Protein AF-A0A6I1NRA0-F1 (afdb_monomer_lite)

Structure (mmCIF, N/CA/C/O backbone):
data_AF-A0A6I1NRA0-F1
#
_entry.id   AF-A0A6I1NRA0-F1
#
loop_
_atom_site.group_PDB
_atom_site.id
_atom_site.type_symbol
_atom_site.label_atom_id
_atom_site.label_alt_id
_atom_site.label_comp_id
_atom_site.label_asym_id
_atom_site.label_entity_id
_atom_site.label_seq_id
_atom_site.pdbx_PDB_ins_code
_atom_site.Cartn_x
_atom_site.Cartn_y
_atom_site.Cartn_z
_atom_site.occupancy
_atom_site.B_iso_or_equiv
_atom_site.auth_seq_id
_atom_site.auth_comp_id
_atom_site.auth_asym_id
_atom_site.auth_atom_id
_atom_site.pdbx_PDB_model_num
ATOM 1 N N . VAL A 1 1 ? 4.570 -6.024 -22.013 1.00 88.12 1 VAL A N 1
ATOM 2 C CA . VAL A 1 1 ? 5.576 -4.992 -22.364 1.00 88.12 1 VAL A CA 1
ATOM 3 C C . VAL A 1 1 ? 6.386 -5.416 -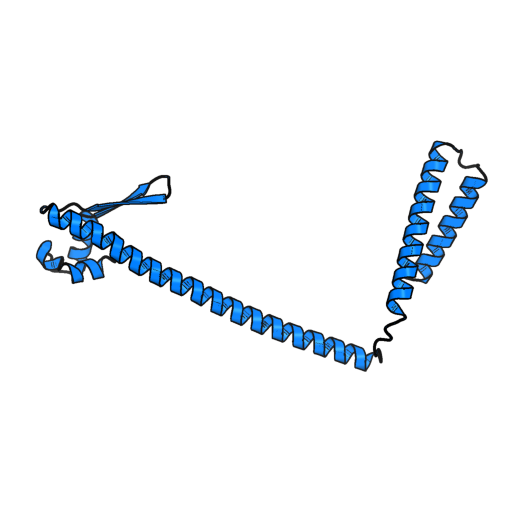23.581 1.00 88.12 1 VAL A C 1
ATOM 5 O O . VAL A 1 1 ? 6.195 -4.797 -24.616 1.00 88.12 1 VAL A O 1
ATOM 8 N N . ALA A 1 2 ? 7.175 -6.500 -23.515 1.00 89.19 2 ALA A N 1
ATOM 9 C CA . ALA A 1 2 ? 7.997 -6.987 -24.637 1.00 89.19 2 ALA A CA 1
ATOM 10 C C . ALA A 1 2 ? 7.239 -7.067 -25.977 1.00 89.19 2 ALA A C 1
ATOM 12 O O . ALA A 1 2 ? 7.645 -6.437 -26.941 1.00 89.19 2 ALA A O 1
ATOM 13 N N . ASP A 1 3 ? 6.080 -7.726 -26.021 1.00 91.62 3 ASP A N 1
ATOM 14 C CA . ASP A 1 3 ? 5.298 -7.871 -27.262 1.00 91.62 3 ASP A CA 1
ATOM 15 C C . ASP A 1 3 ? 4.824 -6.543 -27.857 1.00 91.62 3 ASP A C 1
ATOM 17 O O . ASP A 1 3 ? 4.781 -6.380 -29.074 1.00 91.62 3 ASP A O 1
ATOM 21 N N . ARG A 1 4 ? 4.490 -5.575 -26.996 1.00 92.50 4 ARG A N 1
ATOM 22 C CA . ARG A 1 4 ? 4.079 -4.237 -27.435 1.00 92.50 4 ARG A CA 1
ATOM 23 C C . ARG A 1 4 ? 5.255 -3.480 -28.034 1.00 92.50 4 ARG A C 1
ATOM 25 O O . ARG A 1 4 ? 5.091 -2.857 -29.075 1.00 92.50 4 ARG A O 1
ATOM 32 N N . LEU A 1 5 ? 6.439 -3.592 -27.431 1.00 93.38 5 LEU A N 1
ATOM 33 C CA . LEU A 1 5 ? 7.672 -3.018 -27.976 1.00 93.38 5 LEU A CA 1
ATOM 34 C C . LEU A 1 5 ? 8.067 -3.690 -29.296 1.00 93.38 5 LEU A C 1
ATOM 36 O O . LEU A 1 5 ? 8.384 -2.992 -30.258 1.00 93.38 5 LEU A O 1
ATOM 40 N N . ILE A 1 6 ? 7.962 -5.021 -29.377 1.00 93.62 6 ILE A N 1
ATOM 41 C CA . ILE A 1 6 ? 8.209 -5.793 -30.604 1.00 93.62 6 ILE A CA 1
ATOM 42 C C . ILE A 1 6 ? 7.312 -5.306 -31.738 1.00 93.62 6 ILE A C 1
ATOM 44 O O . ILE A 1 6 ? 7.811 -5.030 -32.829 1.00 93.62 6 ILE A O 1
ATOM 48 N N . ALA A 1 7 ? 6.015 -5.140 -31.475 1.00 93.06 7 ALA A N 1
ATOM 49 C CA . ALA A 1 7 ? 5.072 -4.634 -32.462 1.00 93.06 7 ALA A CA 1
ATOM 50 C C . ALA A 1 7 ? 5.337 -3.159 -32.825 1.00 93.06 7 ALA A C 1
ATOM 52 O O . ALA A 1 7 ? 5.380 -2.818 -34.007 1.00 93.06 7 ALA A O 1
ATOM 53 N N . ARG A 1 8 ? 5.552 -2.289 -31.826 1.00 93.44 8 ARG A N 1
ATOM 54 C CA . ARG A 1 8 ? 5.738 -0.835 -31.996 1.00 93.44 8 ARG A CA 1
ATOM 55 C C . ARG A 1 8 ? 6.976 -0.497 -32.823 1.00 93.44 8 ARG A C 1
ATOM 57 O O . ARG A 1 8 ? 6.901 0.366 -33.693 1.00 93.44 8 ARG A O 1
ATOM 64 N N . PHE A 1 9 ? 8.088 -1.184 -32.574 1.00 93.50 9 PHE A N 1
ATOM 65 C CA . PHE A 1 9 ? 9.368 -0.924 -33.240 1.00 93.50 9 PHE A CA 1
ATOM 66 C C . PHE A 1 9 ? 9.708 -1.932 -34.337 1.00 93.50 9 PHE A C 1
ATOM 68 O O . PHE A 1 9 ? 10.785 -1.852 -34.918 1.00 93.50 9 PHE A O 1
ATOM 75 N N . LYS A 1 10 ? 8.799 -2.868 -34.645 1.00 93.88 10 LYS A N 1
ATOM 76 C CA . LYS A 1 10 ? 9.011 -3.928 -35.645 1.00 93.88 10 LYS A CA 1
ATOM 77 C C . LYS A 1 10 ? 10.324 -4.686 -35.403 1.00 93.88 10 LYS A C 1
ATOM 79 O O . LYS A 1 10 ? 11.107 -4.919 -36.323 1.00 93.88 10 LYS A O 1
ATOM 84 N N . LEU A 1 11 ? 10.551 -5.084 -34.149 1.00 93.06 11 LEU A N 1
ATOM 85 C CA . LEU A 1 11 ? 11.833 -5.634 -33.690 1.00 93.06 11 LEU A CA 1
ATOM 86 C C . LEU A 1 11 ? 12.229 -6.945 -34.378 1.00 93.06 11 LEU A C 1
ATOM 88 O O . LEU A 1 11 ? 13.412 -7.249 -34.458 1.00 93.06 11 LEU A O 1
ATOM 92 N N . GLN A 1 12 ? 11.263 -7.686 -34.926 1.00 92.94 12 GLN A N 1
ATOM 93 C CA . GLN A 1 12 ? 11.530 -8.856 -35.770 1.00 92.94 12 GLN A CA 1
ATOM 94 C C . GLN A 1 12 ? 12.429 -8.514 -36.961 1.00 92.94 12 GLN A C 1
ATOM 96 O O . GLN A 1 12 ? 13.417 -9.199 -37.207 1.00 92.94 12 GLN A O 1
ATOM 101 N N . ALA A 1 13 ? 12.116 -7.426 -37.670 1.00 92.44 13 ALA A N 1
ATOM 102 C CA . ALA A 1 13 ? 12.910 -6.978 -38.808 1.00 92.44 13 ALA A CA 1
ATOM 103 C C . ALA A 1 13 ? 14.246 -6.379 -38.352 1.00 92.44 13 ALA A C 1
ATOM 105 O O . ALA A 1 13 ? 15.274 -6.635 -38.966 1.00 92.44 13 ALA A O 1
ATOM 106 N N . HIS A 1 14 ? 14.235 -5.619 -37.253 1.00 91.50 14 HIS A N 1
ATOM 107 C CA . HIS A 1 14 ? 15.435 -4.979 -36.708 1.00 91.50 14 HIS A CA 1
ATOM 108 C C . HIS A 1 14 ? 16.487 -6.002 -36.244 1.00 91.50 14 HIS A C 1
ATOM 110 O O . HIS A 1 14 ? 17.663 -5.886 -36.583 1.00 91.50 14 HIS A O 1
ATOM 116 N N . TYR A 1 15 ? 16.063 -7.058 -35.545 1.00 91.38 15 TYR A N 1
ATOM 117 C CA . TYR A 1 15 ? 16.944 -8.127 -35.058 1.00 91.38 15 TYR A CA 1
ATOM 118 C C . TYR A 1 15 ? 17.081 -9.319 -36.014 1.00 91.38 15 TYR A C 1
ATOM 120 O O . TYR A 1 15 ? 17.747 -10.291 -35.660 1.00 91.38 15 TYR A O 1
ATOM 128 N N . HIS A 1 16 ? 16.481 -9.249 -37.207 1.00 92.94 16 HIS A N 1
ATOM 129 C CA . HIS A 1 16 ? 16.513 -10.312 -38.218 1.00 92.94 16 HIS A CA 1
ATOM 130 C C . HIS A 1 16 ? 16.071 -11.674 -37.655 1.00 92.94 16 HIS A C 1
ATOM 132 O O . HIS A 1 16 ? 16.751 -12.686 -37.810 1.00 92.94 16 HIS A O 1
ATOM 138 N N . GLN A 1 17 ? 14.943 -11.678 -36.944 1.00 94.81 17 GLN A N 1
ATOM 139 C CA . GLN A 1 17 ? 14.392 -12.862 -36.291 1.00 94.81 17 GLN A CA 1
ATOM 140 C C . GLN A 1 17 ? 13.168 -13.377 -37.048 1.00 94.81 17 GLN A C 1
ATOM 142 O O . GLN A 1 17 ? 12.211 -12.639 -37.279 1.00 94.81 17 GLN A O 1
ATOM 147 N N . ASP A 1 18 ? 13.164 -14.675 -37.347 1.00 90.25 18 ASP A N 1
ATOM 148 C CA . ASP A 1 18 ? 12.077 -15.334 -38.086 1.00 90.25 18 ASP A CA 1
ATOM 149 C C . ASP A 1 18 ? 10.867 -15.678 -37.202 1.00 90.25 18 ASP A C 1
ATOM 151 O O . ASP A 1 18 ? 9.788 -16.008 -37.694 1.00 90.25 18 ASP A O 1
ATOM 155 N N . SER A 1 19 ? 11.029 -15.615 -35.876 1.00 93.75 19 SER A N 1
ATOM 156 C CA . SER A 1 19 ? 9.989 -15.972 -34.910 1.00 93.75 19 SER A CA 1
ATOM 157 C C . SER A 1 19 ? 9.822 -14.921 -33.816 1.00 93.75 19 SER A C 1
ATOM 159 O O . SER A 1 19 ? 10.750 -14.193 -33.452 1.00 93.75 19 SER A O 1
ATOM 161 N N . MET A 1 20 ? 8.608 -14.843 -33.264 1.00 92.25 20 MET A N 1
ATOM 162 C CA . MET A 1 20 ? 8.313 -13.982 -32.113 1.00 92.25 20 MET A CA 1
ATOM 163 C C . MET A 1 20 ? 9.150 -14.363 -30.889 1.00 92.25 20 MET A C 1
ATOM 165 O O . MET A 1 20 ? 9.631 -13.480 -30.184 1.00 92.25 20 MET A O 1
ATOM 169 N N . ASP A 1 21 ? 9.364 -15.658 -30.657 1.00 94.31 21 ASP A N 1
ATOM 170 C CA . ASP A 1 21 ? 10.135 -16.128 -29.505 1.00 94.31 21 ASP A CA 1
ATOM 171 C C . ASP A 1 21 ? 11.623 -15.796 -29.637 1.00 94.31 21 ASP A C 1
ATOM 173 O O . ASP A 1 21 ? 12.211 -15.289 -28.682 1.00 94.31 21 ASP A O 1
ATOM 177 N N . GLY A 1 22 ? 12.205 -15.955 -30.833 1.00 93.69 22 GLY A N 1
ATOM 178 C CA . GLY A 1 22 ? 13.567 -15.490 -31.114 1.00 93.69 22 GLY A CA 1
ATOM 179 C C . GLY A 1 22 ? 13.708 -13.981 -30.903 1.00 93.69 22 GLY A C 1
ATOM 180 O O . GLY A 1 22 ? 14.639 -13.521 -30.251 1.00 93.69 22 GLY A O 1
ATOM 181 N N . THR A 1 23 ? 12.707 -13.205 -31.327 1.00 93.75 23 THR A N 1
ATOM 182 C CA . THR A 1 23 ? 12.687 -11.747 -31.114 1.00 93.75 23 THR A CA 1
ATOM 183 C C . THR A 1 23 ? 12.621 -11.368 -29.641 1.00 93.75 23 THR A C 1
ATOM 185 O O . THR A 1 23 ? 13.311 -10.442 -29.217 1.00 93.75 23 THR A O 1
ATOM 188 N N . ARG A 1 24 ? 11.819 -12.079 -28.838 1.00 94.12 24 ARG A N 1
ATOM 189 C CA . ARG A 1 24 ? 11.774 -11.870 -27.384 1.00 94.12 24 ARG A CA 1
ATOM 190 C C . ARG A 1 24 ? 13.113 -12.187 -26.735 1.00 94.12 24 ARG A C 1
ATOM 192 O O . ARG A 1 24 ? 13.545 -11.420 -25.883 1.00 94.12 24 ARG A O 1
ATOM 199 N N . GLN A 1 25 ? 13.765 -13.274 -27.144 1.00 94.44 25 GLN A N 1
ATOM 200 C CA . GLN A 1 25 ? 15.084 -13.641 -26.631 1.00 94.44 25 GLN A CA 1
ATOM 201 C C . GLN A 1 25 ? 16.141 -12.598 -26.991 1.00 94.44 25 GLN A C 1
ATOM 203 O O . GLN A 1 25 ? 16.889 -12.189 -26.110 1.00 94.44 25 GLN A O 1
ATOM 208 N N . SER A 1 26 ? 16.174 -12.118 -28.239 1.00 93.25 26 SER A N 1
ATOM 209 C CA . SER A 1 26 ? 17.083 -11.040 -28.647 1.00 93.25 26 SER A CA 1
ATOM 210 C C . SER A 1 26 ? 16.833 -9.774 -27.839 1.00 93.25 26 SER A C 1
ATOM 212 O O . SER A 1 26 ? 17.764 -9.247 -27.244 1.00 93.25 26 SER A O 1
ATOM 214 N N . LEU A 1 27 ? 15.572 -9.346 -27.736 1.00 93.75 27 LEU A N 1
ATOM 215 C CA . LEU A 1 27 ? 15.184 -8.171 -26.962 1.00 93.75 27 LEU A CA 1
ATOM 216 C C . LEU A 1 27 ? 15.584 -8.296 -25.482 1.00 93.75 27 LEU A C 1
ATOM 218 O O . LEU A 1 27 ? 16.069 -7.337 -24.883 1.00 93.75 27 LEU A O 1
ATOM 222 N N . GLN A 1 28 ? 15.392 -9.475 -24.889 1.00 93.38 28 GLN A N 1
ATOM 223 C CA . GLN A 1 28 ? 15.799 -9.765 -23.516 1.00 93.38 28 GLN A CA 1
ATOM 224 C C . GLN A 1 28 ? 17.324 -9.778 -23.364 1.00 93.38 28 GLN A C 1
ATOM 226 O O . GLN A 1 28 ? 17.827 -9.298 -22.360 1.00 93.38 28 GLN A O 1
ATOM 231 N N . ALA A 1 29 ? 18.066 -10.302 -24.338 1.00 93.38 29 ALA A N 1
ATOM 232 C CA . ALA A 1 29 ? 19.526 -10.312 -24.302 1.00 93.38 29 ALA A CA 1
ATOM 233 C C . ALA A 1 29 ? 20.121 -8.902 -24.434 1.00 93.38 29 ALA A C 1
ATOM 235 O O . ALA A 1 29 ? 21.169 -8.626 -23.860 1.00 93.38 29 ALA A O 1
ATOM 236 N N . THR A 1 30 ? 19.446 -8.011 -25.162 1.00 93.25 30 THR A N 1
ATOM 237 C CA . THR A 1 30 ? 19.858 -6.613 -25.356 1.00 93.25 30 THR A CA 1
ATOM 238 C C . THR A 1 30 ? 19.341 -5.663 -24.280 1.00 93.25 30 THR A C 1
ATOM 240 O O . THR A 1 30 ? 19.656 -4.480 -24.332 1.00 93.25 30 THR A O 1
ATOM 243 N N . SER A 1 31 ? 18.514 -6.121 -23.334 1.00 94.12 31 SER A N 1
ATOM 244 C CA . SER A 1 31 ? 17.965 -5.272 -22.272 1.00 94.12 31 SER A CA 1
ATOM 245 C C . SER A 1 31 ? 18.282 -5.825 -20.888 1.00 94.12 31 SER A C 1
ATOM 247 O O . SER A 1 31 ? 18.125 -7.011 -20.616 1.00 94.12 31 SER A O 1
ATOM 249 N N . SER A 1 32 ? 18.710 -4.955 -19.976 1.00 93.94 32 SER A N 1
ATOM 250 C CA . SER A 1 32 ? 18.952 -5.313 -18.581 1.00 93.94 32 SER A CA 1
ATOM 251 C C . SER A 1 32 ? 18.182 -4.403 -17.634 1.00 93.94 32 SER A C 1
ATOM 253 O O . SER A 1 32 ? 17.969 -3.217 -17.893 1.00 93.94 32 SER A O 1
ATOM 255 N N . PHE A 1 33 ? 17.734 -4.999 -16.530 1.00 92.19 33 PHE A N 1
ATOM 256 C CA . PHE A 1 33 ? 16.942 -4.348 -15.497 1.00 92.19 33 PHE A CA 1
ATOM 257 C C . PHE A 1 33 ? 17.629 -4.593 -14.161 1.00 92.19 33 PHE A C 1
ATOM 259 O O . PHE A 1 33 ? 17.724 -5.735 -13.710 1.00 92.19 33 PHE A O 1
ATOM 266 N N . VAL A 1 34 ? 18.114 -3.527 -13.533 1.00 91.19 34 VAL A N 1
ATOM 267 C CA . VAL A 1 34 ? 18.797 -3.599 -12.240 1.00 91.19 34 VAL A CA 1
ATOM 268 C C . VAL A 1 34 ? 18.002 -2.796 -11.223 1.00 91.19 34 VAL A C 1
ATOM 270 O O . VAL A 1 34 ? 17.756 -1.609 -11.417 1.00 91.19 34 VAL A O 1
ATOM 273 N N . SER A 1 35 ? 17.609 -3.444 -10.128 1.00 89.19 35 SER A N 1
ATOM 274 C CA . SER A 1 35 ? 17.001 -2.767 -8.983 1.00 89.19 35 SER A CA 1
ATOM 275 C C . SER A 1 35 ? 18.102 -2.315 -8.027 1.00 89.19 35 SER A C 1
ATOM 277 O O . SER A 1 35 ? 18.780 -3.147 -7.427 1.00 89.19 35 SER A O 1
ATOM 279 N N . GLY A 1 36 ? 18.285 -1.003 -7.892 1.00 83.94 36 GLY A N 1
ATOM 280 C CA . GLY A 1 36 ? 19.212 -0.391 -6.944 1.00 83.94 36 GLY A CA 1
ATOM 281 C C . GLY A 1 36 ? 18.643 -0.296 -5.526 1.00 83.94 36 GLY A C 1
ATOM 282 O O . GLY A 1 36 ? 17.447 -0.483 -5.293 1.00 83.94 36 GLY A O 1
ATOM 283 N N . THR A 1 37 ? 19.506 0.035 -4.565 1.00 70.06 37 THR A N 1
ATOM 284 C CA . THR A 1 37 ? 19.221 -0.009 -3.117 1.00 70.06 37 THR A CA 1
ATOM 285 C C . THR A 1 37 ? 18.313 1.107 -2.580 1.00 70.06 37 THR A C 1
ATOM 287 O O . THR A 1 37 ? 18.134 1.221 -1.375 1.00 70.06 37 THR A O 1
ATOM 290 N N . GLU A 1 38 ? 17.685 1.902 -3.441 1.00 72.75 38 GLU A N 1
ATOM 291 C CA . GLU A 1 38 ? 16.832 3.039 -3.049 1.00 72.75 38 GLU A CA 1
ATOM 292 C C . GLU A 1 38 ? 15.496 3.057 -3.813 1.00 72.75 38 GLU A C 1
ATOM 294 O O . GLU A 1 38 ? 14.864 4.095 -3.977 1.00 72.75 38 GLU A O 1
ATOM 299 N N . GLY A 1 39 ? 15.066 1.903 -4.335 1.00 79.25 39 GLY A N 1
ATOM 300 C CA . GLY A 1 39 ? 13.847 1.807 -5.149 1.00 79.25 39 GLY A CA 1
ATOM 301 C C . GLY A 1 39 ? 13.998 2.364 -6.570 1.00 79.25 39 GLY A C 1
ATOM 302 O O . GLY A 1 39 ? 13.015 2.456 -7.301 1.00 79.25 39 GLY A O 1
ATOM 303 N N . LEU A 1 40 ? 15.222 2.710 -6.979 1.00 84.50 40 LEU A N 1
ATOM 304 C CA . LEU A 1 40 ? 15.547 3.091 -8.350 1.00 84.50 40 LEU A CA 1
ATOM 305 C C . LEU A 1 40 ? 15.737 1.841 -9.212 1.00 84.50 40 LEU A C 1
ATOM 307 O O . LEU A 1 40 ? 16.537 0.966 -8.881 1.00 84.50 40 LEU A O 1
ATOM 311 N N . ILE A 1 41 ? 15.017 1.776 -10.331 1.00 87.06 41 ILE A N 1
ATOM 312 C CA . ILE A 1 41 ? 15.179 0.729 -11.342 1.00 87.06 41 ILE A CA 1
ATOM 313 C C . ILE A 1 41 ? 15.937 1.332 -12.519 1.00 87.06 41 ILE A C 1
ATOM 315 O O . ILE A 1 41 ? 15.447 2.248 -13.179 1.00 87.06 41 ILE A O 1
ATOM 319 N N . THR A 1 42 ? 17.121 0.797 -12.791 1.00 90.88 42 THR A N 1
ATOM 320 C CA . THR A 1 42 ? 17.916 1.160 -13.961 1.00 90.88 42 THR A CA 1
ATOM 321 C C . THR A 1 42 ? 17.573 0.215 -15.101 1.00 90.88 42 THR A C 1
ATOM 323 O O . THR A 1 42 ? 17.675 -1.004 -14.957 1.00 90.88 42 THR A O 1
ATOM 326 N N . ILE A 1 43 ? 17.174 0.791 -16.233 1.00 92.88 43 ILE A N 1
ATOM 327 C CA . ILE A 1 43 ? 16.924 0.075 -17.483 1.00 92.88 43 ILE A CA 1
ATOM 328 C C . ILE A 1 43 ? 18.061 0.423 -18.434 1.00 92.88 43 ILE A C 1
ATOM 330 O O . ILE A 1 43 ? 18.314 1.600 -18.693 1.00 92.88 43 ILE A O 1
ATOM 334 N N . SER A 1 44 ? 18.746 -0.588 -18.952 1.00 94.06 44 SER A N 1
ATOM 335 C CA . SER A 1 44 ? 19.793 -0.410 -19.957 1.00 94.06 44 SER A CA 1
ATOM 336 C C . SER A 1 44 ? 19.453 -1.223 -21.192 1.00 94.06 44 SER A C 1
ATOM 338 O O . SER A 1 44 ? 18.966 -2.347 -21.083 1.00 94.06 44 SER A O 1
ATOM 340 N N . VAL A 1 45 ? 19.673 -0.627 -22.360 1.00 95.25 45 VAL A N 1
ATOM 341 C CA . VAL A 1 45 ? 19.418 -1.249 -23.657 1.00 95.25 45 VAL A CA 1
ATOM 342 C C . VAL A 1 45 ? 20.653 -1.066 -24.520 1.00 95.25 45 VAL A C 1
ATOM 344 O O . VAL A 1 45 ? 21.100 0.064 -24.714 1.00 95.25 45 VAL A O 1
ATOM 347 N N . ASP A 1 46 ? 21.159 -2.170 -25.050 1.00 93.75 46 ASP A N 1
ATOM 348 C CA . ASP A 1 46 ? 22.293 -2.204 -25.961 1.00 93.75 46 ASP A CA 1
ATOM 349 C C . ASP A 1 46 ? 21.799 -2.404 -27.394 1.00 93.75 46 ASP A C 1
ATOM 351 O O . ASP A 1 46 ? 21.067 -3.346 -27.696 1.00 93.75 46 ASP A O 1
ATOM 355 N N . ASP A 1 47 ? 22.209 -1.517 -28.297 1.00 93.44 47 ASP A N 1
ATOM 356 C CA . ASP A 1 47 ? 21.925 -1.640 -29.724 1.00 93.44 47 ASP A CA 1
ATOM 357 C C . ASP A 1 47 ? 23.082 -1.070 -30.550 1.00 93.44 47 ASP A C 1
ATOM 359 O O . ASP A 1 47 ? 23.833 -0.208 -30.089 1.00 93.44 47 ASP A O 1
ATOM 363 N N . GLN A 1 48 ? 23.217 -1.533 -31.793 1.00 90.56 48 GLN A N 1
ATOM 364 C CA . GLN A 1 48 ? 24.215 -1.011 -32.728 1.00 90.56 48 GLN A CA 1
ATOM 365 C C . GLN A 1 48 ? 23.955 0.461 -33.070 1.00 90.56 48 GLN A C 1
ATOM 367 O O . GLN A 1 48 ? 24.892 1.208 -33.355 1.00 90.56 48 GLN A O 1
ATOM 372 N N . ASN A 1 49 ? 22.688 0.890 -33.044 1.00 93.56 49 ASN A N 1
ATOM 373 C CA . ASN A 1 49 ? 22.305 2.275 -33.248 1.00 93.56 49 ASN A CA 1
ATOM 374 C C . ASN A 1 49 ? 22.060 2.971 -31.892 1.00 93.56 49 ASN A C 1
ATOM 376 O O . ASN A 1 49 ? 21.045 2.700 -31.243 1.00 93.56 49 ASN A O 1
ATOM 380 N N . PRO A 1 50 ? 22.909 3.933 -31.480 1.00 94.00 50 PRO A N 1
ATOM 381 C CA . PRO A 1 50 ? 22.776 4.598 -30.181 1.00 94.00 50 PRO A CA 1
ATOM 382 C C . PRO A 1 50 ? 21.466 5.389 -30.045 1.00 94.00 50 PRO A C 1
ATOM 384 O O . PRO A 1 50 ? 20.888 5.460 -28.960 1.00 94.00 50 PRO A O 1
ATOM 387 N N . GLN A 1 51 ? 20.950 5.942 -31.147 1.00 95.25 51 GLN A N 1
ATOM 388 C CA . GLN A 1 51 ? 19.667 6.645 -31.149 1.00 95.25 51 GLN A CA 1
ATOM 389 C C . GLN A 1 51 ? 18.503 5.675 -30.925 1.00 95.25 51 GLN A C 1
ATOM 391 O O . GLN A 1 51 ? 17.533 5.997 -30.230 1.00 95.25 51 GLN A O 1
ATOM 396 N N . PHE A 1 52 ? 18.596 4.480 -31.510 1.00 93.81 52 PHE A N 1
ATOM 397 C CA . PHE A 1 52 ? 17.596 3.439 -31.327 1.00 93.81 52 PHE A CA 1
ATOM 398 C C . PHE A 1 52 ? 17.628 2.875 -29.906 1.00 93.81 52 PHE A C 1
ATOM 400 O O . PHE A 1 52 ? 16.570 2.787 -29.289 1.00 93.81 52 PHE A O 1
ATOM 407 N N . ALA A 1 53 ? 18.815 2.602 -29.353 1.00 94.12 53 ALA A N 1
ATOM 408 C CA . ALA A 1 53 ? 18.981 2.165 -27.965 1.00 94.12 53 ALA A CA 1
ATOM 409 C C . ALA A 1 53 ? 18.292 3.124 -26.980 1.00 94.12 53 ALA A C 1
ATOM 411 O O . ALA A 1 53 ? 17.475 2.700 -26.162 1.00 94.12 53 ALA A O 1
ATOM 412 N N . ALA A 1 54 ? 18.540 4.432 -27.117 1.00 94.81 54 ALA A N 1
ATOM 413 C CA . ALA A 1 54 ? 17.903 5.451 -26.284 1.00 94.81 54 ALA A CA 1
ATOM 414 C C . ALA A 1 54 ? 16.376 5.484 -26.465 1.00 94.81 54 ALA A C 1
ATOM 416 O O . ALA A 1 54 ? 15.626 5.580 -25.493 1.00 94.81 54 ALA A O 1
ATOM 417 N N . THR A 1 55 ? 15.900 5.367 -27.707 1.00 95.56 55 THR A N 1
ATOM 418 C CA . THR A 1 55 ? 14.462 5.342 -28.009 1.00 95.56 55 THR A CA 1
ATOM 419 C C . THR A 1 55 ? 13.785 4.119 -27.387 1.00 95.56 55 THR A C 1
ATOM 421 O O . THR A 1 55 ? 12.720 4.243 -26.784 1.00 95.56 55 THR A O 1
ATOM 424 N N . LEU A 1 56 ? 14.410 2.947 -27.494 1.00 95.19 56 LEU A N 1
ATOM 425 C CA . LEU A 1 56 ? 13.884 1.696 -26.963 1.00 95.19 56 LEU A CA 1
ATOM 426 C C . LEU A 1 56 ? 13.900 1.687 -25.427 1.00 95.19 56 LEU A C 1
ATOM 428 O O . LEU A 1 56 ? 12.909 1.285 -24.819 1.00 95.19 56 LEU A O 1
ATOM 432 N N . ALA A 1 57 ? 14.960 2.201 -24.795 1.00 95.00 57 ALA A N 1
ATOM 433 C CA . ALA A 1 57 ? 15.035 2.361 -23.341 1.00 95.00 57 ALA A CA 1
ATOM 434 C C . ALA A 1 57 ? 13.928 3.285 -22.801 1.00 95.00 57 ALA A C 1
ATOM 436 O O . ALA A 1 57 ? 13.237 2.932 -21.846 1.00 95.00 57 ALA A O 1
ATOM 437 N N . ASN A 1 58 ? 13.691 4.429 -23.451 1.00 95.50 58 ASN A N 1
ATOM 438 C CA . ASN A 1 58 ? 12.598 5.330 -23.074 1.00 95.50 58 ASN A CA 1
ATOM 439 C C . ASN A 1 58 ? 11.224 4.674 -23.275 1.00 95.50 58 ASN A C 1
ATOM 441 O O . ASN A 1 58 ? 10.342 4.794 -22.427 1.00 95.50 58 ASN A O 1
ATOM 445 N N . ALA A 1 59 ? 11.048 3.914 -24.357 1.00 95.25 59 ALA A N 1
ATOM 446 C CA . ALA A 1 59 ? 9.797 3.211 -24.610 1.00 95.25 59 ALA A CA 1
ATOM 447 C C . ALA A 1 59 ? 9.505 2.109 -23.577 1.00 95.25 59 ALA A C 1
ATOM 449 O O . ALA A 1 59 ? 8.340 1.868 -23.260 1.00 95.25 59 ALA A O 1
ATOM 450 N N . TYR A 1 60 ? 10.531 1.465 -23.009 1.00 94.31 60 TYR A N 1
ATOM 451 C CA . TYR A 1 60 ? 10.342 0.566 -21.868 1.00 94.31 60 TYR A CA 1
ATOM 452 C C . TYR A 1 60 ? 9.685 1.280 -20.685 1.00 94.31 60 TYR A C 1
ATOM 454 O O . TYR A 1 60 ? 8.760 0.725 -20.093 1.00 94.31 60 TYR A O 1
ATOM 462 N N . VAL A 1 61 ? 10.122 2.503 -20.365 1.00 93.25 61 VAL A N 1
ATOM 463 C CA . VAL A 1 61 ? 9.539 3.306 -19.279 1.00 93.25 61 VAL A CA 1
ATOM 464 C C . VAL A 1 61 ? 8.066 3.610 -19.562 1.00 93.25 61 VAL A C 1
ATOM 466 O O . VAL A 1 61 ? 7.226 3.362 -18.701 1.00 93.25 61 VAL A O 1
ATOM 469 N N . GLU A 1 62 ? 7.731 4.054 -20.777 1.00 93.69 62 GLU A N 1
ATOM 470 C CA . GLU A 1 62 ? 6.345 4.353 -21.181 1.00 93.69 62 GLU A CA 1
ATOM 471 C C . GLU A 1 62 ? 5.413 3.130 -21.065 1.00 93.69 62 GLU A C 1
ATOM 473 O O . GLU A 1 62 ? 4.291 3.211 -20.550 1.00 93.69 62 GLU A O 1
ATOM 478 N N . GLU A 1 63 ? 5.865 1.967 -21.542 1.00 92.44 63 GLU A N 1
ATOM 479 C CA . GLU A 1 63 ? 5.066 0.740 -21.497 1.00 92.44 63 GLU A CA 1
ATOM 480 C C . GLU A 1 63 ? 4.915 0.208 -20.068 1.00 92.44 63 GLU A C 1
ATOM 482 O O . GLU A 1 63 ? 3.833 -0.258 -19.695 1.00 92.44 63 GLU A O 1
ATOM 487 N N . LEU A 1 64 ? 5.972 0.289 -19.254 1.00 89.75 64 LEU A N 1
ATOM 488 C CA . LEU A 1 64 ? 5.919 -0.077 -17.838 1.00 89.75 64 LEU A CA 1
ATOM 489 C C . LEU A 1 64 ? 4.983 0.853 -17.063 1.00 89.75 64 LEU A C 1
ATOM 491 O O . LEU A 1 64 ? 4.173 0.371 -16.272 1.00 89.75 64 LEU A O 1
ATOM 495 N N . GLU A 1 65 ? 5.020 2.158 -17.334 1.00 88.38 65 GLU A N 1
ATOM 496 C CA . GLU A 1 65 ? 4.096 3.123 -16.743 1.00 88.38 65 GLU A CA 1
ATOM 497 C C . GLU A 1 65 ? 2.644 2.802 -17.117 1.00 88.38 65 GLU A C 1
ATOM 499 O O . GLU A 1 65 ? 1.762 2.788 -16.256 1.00 88.38 65 GLU A O 1
ATOM 504 N N . THR A 1 66 ? 2.387 2.479 -18.385 1.00 88.19 66 THR A N 1
ATOM 505 C CA . THR A 1 66 ? 1.048 2.113 -18.864 1.00 88.19 66 THR A CA 1
ATOM 506 C C . THR A 1 66 ? 0.510 0.878 -18.141 1.00 88.19 66 THR A C 1
ATOM 508 O O . THR A 1 66 ? -0.640 0.864 -17.692 1.00 88.19 66 THR A O 1
ATOM 511 N N . VAL A 1 67 ? 1.341 -0.159 -17.990 1.00 85.94 67 VAL A N 1
ATOM 512 C CA . VAL A 1 67 ? 0.974 -1.365 -17.234 1.00 85.94 67 VAL A CA 1
ATOM 513 C C . VAL A 1 67 ? 0.735 -1.022 -15.765 1.00 85.94 67 VAL A C 1
ATOM 515 O O . VAL A 1 67 ? -0.290 -1.421 -15.212 1.00 85.94 67 VAL A O 1
ATOM 518 N N . ASN A 1 68 ? 1.603 -0.220 -15.149 1.00 83.75 68 ASN A N 1
ATOM 519 C CA . ASN A 1 68 ? 1.458 0.179 -13.753 1.00 83.75 68 ASN A CA 1
ATOM 520 C C . ASN A 1 68 ? 0.158 0.967 -13.510 1.00 83.75 68 ASN A C 1
ATOM 522 O O . ASN A 1 68 ? -0.572 0.684 -12.563 1.00 83.75 68 ASN A O 1
ATOM 526 N N . ARG A 1 69 ? -0.203 1.888 -14.414 1.00 78.25 69 ARG A N 1
ATOM 527 C CA . ARG A 1 69 ? -1.482 2.616 -14.368 1.00 78.25 69 ARG A CA 1
ATOM 528 C C . ARG A 1 69 ? -2.678 1.667 -14.462 1.00 78.25 69 ARG A C 1
ATOM 530 O O . ARG A 1 69 ? -3.625 1.815 -13.694 1.00 78.25 69 ARG A O 1
ATOM 537 N N . SER A 1 70 ? -2.640 0.669 -15.351 1.00 77.50 70 SER A N 1
ATOM 538 C CA . SER A 1 70 ? -3.726 -0.323 -15.439 1.00 77.50 70 SER A CA 1
ATOM 539 C C . SER A 1 70 ? -3.855 -1.181 -14.177 1.00 77.50 70 SER A C 1
ATOM 541 O O . SER A 1 70 ? -4.970 -1.458 -13.734 1.00 77.50 70 SER A O 1
ATOM 543 N N . LEU A 1 71 ? -2.727 -1.544 -13.560 1.00 74.62 71 LEU A N 1
ATOM 544 C CA . LEU A 1 71 ? -2.704 -2.304 -12.313 1.00 74.62 71 LEU A CA 1
ATOM 545 C C . LEU A 1 71 ? -3.242 -1.460 -11.150 1.00 74.62 71 LEU A C 1
ATOM 547 O O . LEU A 1 71 ? -4.088 -1.935 -10.396 1.00 74.62 71 LEU A O 1
ATOM 551 N N . ALA A 1 72 ? -2.855 -0.188 -11.054 1.00 63.09 72 ALA A N 1
ATOM 552 C CA . ALA A 1 72 ? -3.357 0.731 -10.034 1.00 63.09 72 ALA A CA 1
ATOM 553 C C . ALA A 1 72 ? -4.881 0.947 -10.127 1.00 63.09 72 ALA A C 1
ATOM 555 O O . ALA A 1 72 ? -5.575 0.952 -9.110 1.00 63.09 72 ALA A O 1
ATOM 556 N N . VAL A 1 73 ? -5.428 1.061 -11.345 1.00 64.25 73 VAL A N 1
ATOM 557 C CA . VAL A 1 73 ? -6.885 1.131 -11.562 1.00 64.25 73 VAL A CA 1
ATOM 558 C C . VAL A 1 73 ? -7.572 -0.162 -11.116 1.00 64.25 73 VAL A C 1
ATOM 560 O O . VAL A 1 73 ? -8.657 -0.108 -10.530 1.00 64.25 73 VAL A O 1
ATOM 563 N N . SER A 1 74 ? -6.947 -1.320 -11.347 1.00 68.38 74 SER A N 1
ATOM 564 C CA . SER A 1 74 ? -7.490 -2.604 -10.899 1.00 68.38 74 SER A CA 1
ATOM 565 C C . SER A 1 74 ? -7.509 -2.731 -9.374 1.00 68.38 74 SER A C 1
ATOM 567 O O . SER A 1 74 ? -8.514 -3.175 -8.829 1.00 68.38 74 SER A O 1
ATOM 569 N N . ASP A 1 75 ? -6.479 -2.254 -8.671 1.00 67.31 75 ASP A N 1
ATOM 570 C CA . ASP A 1 75 ? -6.415 -2.338 -7.209 1.00 67.31 75 ASP A CA 1
ATOM 571 C C . ASP A 1 75 ? -7.451 -1.424 -6.534 1.00 67.31 75 ASP A C 1
ATOM 573 O O . ASP A 1 75 ? -8.216 -1.864 -5.673 1.00 67.31 75 ASP A O 1
ATOM 577 N N . ALA A 1 76 ? -7.590 -0.178 -7.006 1.00 71.69 76 ALA A N 1
ATOM 578 C CA . ALA A 1 76 ? -8.636 0.731 -6.531 1.00 71.69 76 ALA A CA 1
ATOM 579 C C . ALA A 1 76 ? -10.051 0.177 -6.797 1.00 71.69 76 ALA A C 1
ATOM 581 O O . ALA A 1 76 ? -10.938 0.278 -5.944 1.00 71.69 76 ALA A O 1
ATOM 582 N N . SER A 1 77 ? -10.257 -0.452 -7.958 1.00 75.44 77 SER A N 1
ATOM 583 C CA . SER A 1 77 ? -11.535 -1.077 -8.322 1.00 75.44 77 SER A CA 1
ATOM 584 C C . SER A 1 77 ? -11.837 -2.315 -7.471 1.00 75.44 77 SER A C 1
ATOM 586 O O . SER A 1 77 ? -12.958 -2.455 -6.980 1.00 75.44 77 SER A O 1
ATOM 588 N N . ASN A 1 78 ? -10.843 -3.175 -7.233 1.00 72.81 78 ASN A N 1
ATOM 589 C CA . ASN A 1 78 ? -10.955 -4.348 -6.362 1.00 72.81 78 ASN A CA 1
ATOM 590 C C . ASN A 1 78 ? -11.250 -3.938 -4.918 1.00 72.81 78 ASN A C 1
ATOM 592 O O . ASN A 1 78 ? -12.119 -4.519 -4.268 1.00 72.81 78 ASN A O 1
ATOM 596 N N . ARG A 1 79 ? -10.585 -2.887 -4.429 1.00 78.00 79 ARG A N 1
ATOM 597 C CA . ARG A 1 79 ? -10.807 -2.343 -3.090 1.00 78.00 79 ARG A CA 1
ATOM 598 C C . ARG A 1 79 ? -12.207 -1.747 -2.934 1.00 78.00 79 ARG A C 1
ATOM 600 O O . ARG A 1 79 ? -12.829 -1.949 -1.893 1.00 78.00 79 ARG A O 1
ATOM 607 N N . ARG A 1 80 ? -12.741 -1.079 -3.967 1.00 85.00 80 ARG A N 1
ATOM 608 C CA . ARG A 1 80 ? -14.146 -0.633 -3.987 1.00 85.00 80 ARG A CA 1
ATOM 609 C C . ARG A 1 80 ? -15.107 -1.815 -3.884 1.00 85.00 80 ARG A C 1
ATOM 611 O O . ARG A 1 80 ? -15.970 -1.796 -3.015 1.00 85.00 80 ARG A O 1
ATOM 618 N N . LEU A 1 81 ? -14.938 -2.838 -4.725 1.00 82.12 81 LEU A N 1
ATOM 619 C CA . LEU A 1 81 ? -15.794 -4.033 -4.717 1.00 82.12 81 LEU A CA 1
ATOM 620 C C . LEU A 1 81 ? -15.762 -4.747 -3.360 1.00 82.12 81 LEU A C 1
ATOM 622 O O . LEU A 1 81 ? -16.806 -5.121 -2.829 1.00 82.12 81 LEU A O 1
ATOM 626 N N . PHE A 1 82 ? -14.575 -4.877 -2.765 1.00 83.94 82 PHE A N 1
ATOM 627 C CA . PHE A 1 82 ? -14.414 -5.434 -1.427 1.00 83.94 82 PHE A CA 1
ATOM 628 C C . PHE A 1 82 ? -15.189 -4.626 -0.375 1.00 83.94 82 PHE A C 1
ATOM 630 O O . PHE A 1 82 ? -15.941 -5.200 0.409 1.00 83.94 82 PHE A O 1
ATOM 637 N N . PHE A 1 83 ? -15.063 -3.294 -0.368 1.00 90.81 83 PHE A N 1
ATOM 638 C CA . PHE A 1 83 ? -15.792 -2.457 0.588 1.00 90.81 83 PHE A CA 1
ATOM 639 C C . PHE A 1 83 ? -17.301 -2.418 0.343 1.00 90.81 83 PHE A C 1
ATOM 641 O O . PHE A 1 83 ? -18.059 -2.357 1.307 1.00 90.81 83 PHE A O 1
ATOM 648 N N . GLU A 1 84 ? -17.755 -2.488 -0.908 1.00 90.19 84 GLU A N 1
ATOM 649 C CA . GLU A 1 84 ? -19.179 -2.613 -1.233 1.00 90.19 84 GLU A CA 1
ATOM 650 C C . GLU A 1 84 ? -19.763 -3.911 -0.663 1.00 90.19 84 GLU A C 1
ATOM 652 O O . GLU A 1 84 ? -20.836 -3.882 -0.054 1.00 90.19 84 GLU A O 1
ATOM 657 N N . GLN A 1 85 ? -19.035 -5.025 -0.783 1.00 91.62 85 GLN A N 1
ATOM 658 C CA . GLN A 1 85 ? -19.433 -6.302 -0.195 1.00 91.62 85 GLN A CA 1
ATOM 659 C C . GLN A 1 85 ? -19.465 -6.227 1.339 1.00 91.62 85 GLN A C 1
ATOM 661 O O . GLN A 1 85 ? -20.492 -6.533 1.942 1.00 91.62 85 GLN A O 1
ATOM 666 N N . GLN A 1 86 ? -18.403 -5.711 1.967 1.00 92.25 86 GLN A N 1
ATOM 667 C CA . GLN A 1 86 ? -18.347 -5.537 3.425 1.00 92.25 86 GLN A CA 1
ATOM 668 C C . GLN A 1 86 ? -19.464 -4.621 3.947 1.00 92.25 86 GLN A C 1
ATOM 670 O O . GLN A 1 86 ? -20.055 -4.892 4.990 1.00 92.25 86 GLN A O 1
ATOM 675 N N . LEU A 1 87 ? -19.791 -3.546 3.223 1.00 94.12 87 LEU A N 1
ATOM 676 C CA . LEU A 1 87 ? -20.879 -2.638 3.585 1.00 94.12 87 LEU A CA 1
ATOM 677 C C . LEU A 1 87 ? -22.243 -3.328 3.493 1.00 94.12 87 LEU A C 1
ATOM 679 O O . LEU A 1 87 ? -23.103 -3.118 4.351 1.00 94.12 87 LEU A O 1
ATOM 683 N N . LYS A 1 88 ? -22.458 -4.141 2.455 1.00 95.19 88 LYS A N 1
ATOM 684 C CA . LYS A 1 88 ? -23.685 -4.925 2.291 1.00 95.19 88 LYS A CA 1
ATOM 685 C C . LYS A 1 88 ? -23.847 -5.945 3.419 1.00 95.19 88 LYS A C 1
ATOM 687 O O . LYS A 1 88 ? -24.940 -6.064 3.978 1.00 95.19 88 LYS A O 1
ATOM 692 N N . ASP A 1 89 ? -22.768 -6.626 3.784 1.00 94.31 89 ASP A N 1
ATOM 693 C CA . ASP A 1 89 ? -22.774 -7.618 4.858 1.00 94.31 89 ASP A CA 1
ATOM 694 C C . ASP A 1 89 ? -23.012 -6.950 6.219 1.00 94.31 89 ASP A C 1
ATOM 696 O O . ASP A 1 89 ? -23.883 -7.387 6.971 1.00 94.31 89 ASP A O 1
ATOM 700 N N . ALA A 1 90 ? -22.357 -5.816 6.489 1.00 94.00 90 ALA A N 1
ATOM 701 C CA . ALA A 1 90 ? -22.583 -5.024 7.698 1.00 94.00 90 ALA A CA 1
ATOM 702 C C . ALA A 1 90 ? -24.032 -4.520 7.811 1.00 94.00 90 ALA A C 1
ATOM 704 O O . ALA A 1 90 ? -24.634 -4.612 8.879 1.00 94.00 90 ALA A O 1
ATOM 705 N N . LYS A 1 91 ? -24.633 -4.038 6.711 1.00 94.06 91 LYS A N 1
ATOM 706 C CA . LYS A 1 91 ? -26.056 -3.651 6.687 1.00 94.06 91 LYS A CA 1
ATOM 707 C C . LYS A 1 91 ? -26.972 -4.832 6.988 1.00 94.06 91 LYS A C 1
ATOM 709 O O . LYS A 1 91 ? -27.921 -4.685 7.748 1.00 94.06 91 LYS A O 1
ATOM 714 N N . THR A 1 92 ? -26.674 -5.999 6.422 1.00 95.75 92 THR A N 1
ATOM 715 C CA . THR A 1 92 ? -27.463 -7.217 6.651 1.00 95.75 92 THR A CA 1
ATOM 716 C C . THR A 1 92 ? -27.389 -7.652 8.115 1.00 95.75 92 THR A C 1
ATOM 718 O O . THR A 1 92 ? -28.418 -7.940 8.724 1.00 95.75 92 THR A O 1
ATOM 721 N N . GLN A 1 93 ? -26.190 -7.637 8.705 1.00 93.50 93 GLN A N 1
ATOM 722 C CA . GLN A 1 93 ? -25.985 -7.934 10.124 1.00 93.50 93 GLN A CA 1
ATOM 723 C C . GLN A 1 93 ? -26.683 -6.916 11.032 1.00 93.50 93 GLN A C 1
ATOM 725 O O . GLN A 1 93 ? -27.311 -7.313 12.010 1.00 93.50 93 GLN A O 1
ATOM 730 N N . LEU A 1 94 ? -26.630 -5.624 10.690 1.00 92.50 94 LEU A N 1
ATOM 731 C CA . LEU A 1 94 ? -27.328 -4.574 11.430 1.00 92.50 94 LEU A CA 1
ATOM 732 C C . LEU A 1 94 ? -28.843 -4.800 11.417 1.00 92.50 94 LEU A C 1
ATOM 734 O O . LEU A 1 94 ? -29.458 -4.840 12.476 1.00 92.50 94 LEU A O 1
ATOM 738 N N . THR A 1 95 ? -29.439 -5.028 10.245 1.00 94.06 95 THR A N 1
ATOM 739 C CA . THR A 1 95 ? -30.881 -5.296 10.133 1.00 94.06 95 THR A CA 1
ATOM 740 C C . THR A 1 95 ? -31.292 -6.559 10.895 1.00 94.06 95 THR A C 1
ATOM 742 O O . THR A 1 95 ? -32.360 -6.587 11.513 1.00 94.06 95 THR A O 1
ATOM 745 N N . ALA A 1 96 ? -30.455 -7.602 10.890 1.00 93.19 96 ALA A N 1
ATOM 746 C CA . ALA A 1 96 ? -30.693 -8.804 11.685 1.00 93.19 96 ALA A CA 1
ATOM 747 C C . ALA A 1 96 ? -30.670 -8.493 13.191 1.00 93.19 96 ALA A C 1
ATOM 749 O O . ALA A 1 96 ? -31.617 -8.838 13.896 1.00 93.19 96 ALA A O 1
ATOM 750 N N . ALA A 1 97 ? -29.656 -7.764 13.664 1.00 90.50 97 ALA A N 1
ATOM 751 C CA . ALA A 1 97 ? -29.535 -7.360 15.063 1.00 90.50 97 ALA A CA 1
ATOM 752 C C . ALA A 1 97 ? -30.699 -6.463 15.521 1.00 90.50 97 ALA A C 1
ATOM 754 O O . ALA A 1 97 ? -31.250 -6.674 16.599 1.00 90.50 97 ALA A O 1
ATOM 755 N N . GLU A 1 98 ? -31.127 -5.503 14.698 1.00 86.00 98 GLU A N 1
ATOM 756 C CA . GLU A 1 98 ? -32.294 -4.652 14.969 1.00 86.00 98 GLU A CA 1
ATOM 757 C C . GLU A 1 98 ? -33.589 -5.468 15.054 1.00 86.00 98 GLU A C 1
ATOM 759 O O . GLU A 1 98 ? -34.437 -5.225 15.915 1.00 86.00 98 GLU A O 1
ATOM 764 N N . THR A 1 99 ? -33.742 -6.462 14.176 1.00 89.88 99 THR A N 1
ATOM 765 C CA . THR A 1 99 ? -34.903 -7.357 14.175 1.00 89.88 99 THR A CA 1
ATOM 766 C C . THR A 1 99 ? -34.921 -8.240 15.419 1.00 89.88 99 THR A C 1
ATOM 768 O O . THR A 1 99 ? -35.971 -8.404 16.040 1.00 89.88 99 THR A O 1
ATOM 771 N N . ASP A 1 100 ? -33.778 -8.794 15.811 1.00 86.62 100 ASP A N 1
ATOM 772 C CA . ASP A 1 100 ? -33.666 -9.637 17.001 1.00 86.62 100 ASP A CA 1
ATOM 773 C C . ASP A 1 100 ? -33.839 -8.831 18.290 1.00 86.62 100 ASP A C 1
ATOM 775 O O . ASP A 1 100 ? -34.489 -9.302 19.230 1.00 86.62 100 ASP A O 1
ATOM 779 N N . LEU A 1 101 ? -33.352 -7.587 18.320 1.00 80.88 101 LEU A N 1
ATOM 780 C CA . LEU A 1 101 ? -33.626 -6.649 19.403 1.00 80.88 101 LEU A CA 1
ATOM 781 C C . LEU A 1 101 ? -35.127 -6.367 19.505 1.00 80.88 101 LEU A C 1
ATOM 783 O O . LEU A 1 101 ? -35.687 -6.497 20.592 1.00 80.88 101 LEU A O 1
ATOM 787 N N . ARG A 1 102 ? -35.795 -6.068 18.384 1.00 76.88 102 ARG A N 1
ATOM 788 C CA . ARG A 1 102 ? -37.246 -5.833 18.353 1.00 76.88 102 ARG A CA 1
ATOM 789 C C . ARG A 1 102 ? -38.028 -7.051 18.841 1.00 76.88 102 ARG A C 1
ATOM 791 O O . ARG A 1 102 ? -38.864 -6.916 19.725 1.00 76.88 102 ARG A O 1
ATOM 798 N N . LYS A 1 103 ? -37.716 -8.252 18.344 1.00 81.12 103 LYS A N 1
ATOM 799 C CA . LYS A 1 103 ? -38.343 -9.504 18.810 1.00 81.12 103 LYS A CA 1
ATOM 800 C C . LYS A 1 103 ? -38.105 -9.741 20.297 1.00 81.12 103 LYS A C 1
ATOM 802 O O . LYS A 1 103 ? -38.984 -10.237 20.998 1.00 81.12 103 LYS A O 1
ATOM 807 N N . THR A 1 104 ? -36.916 -9.406 20.792 1.00 76.06 104 THR A N 1
ATOM 808 C CA . THR A 1 104 ? -36.599 -9.502 22.219 1.00 76.06 104 THR A CA 1
ATOM 809 C C . THR A 1 104 ? -37.438 -8.516 23.025 1.00 76.06 104 THR A C 1
ATOM 811 O O . THR A 1 104 ? -38.019 -8.924 24.028 1.00 76.06 104 THR A O 1
ATOM 814 N N . GLN A 1 105 ? -37.577 -7.267 22.575 1.00 66.31 105 GLN A N 1
ATOM 815 C CA . GLN A 1 105 ? -38.436 -6.252 23.195 1.00 66.31 105 GLN A CA 1
ATOM 816 C C . GLN A 1 105 ? -39.912 -6.678 23.201 1.00 66.31 105 GLN A C 1
ATOM 818 O O . GLN A 1 105 ? -40.551 -6.634 24.248 1.00 66.31 105 GLN A O 1
ATOM 823 N N . GLU A 1 106 ? -40.430 -7.178 22.076 1.00 75.81 106 GLU A N 1
ATOM 824 C CA . GLU A 1 106 ? -41.804 -7.685 21.941 1.00 75.81 106 GLU A CA 1
ATOM 825 C C . GLU A 1 106 ? -42.061 -8.896 22.851 1.00 75.81 106 GLU A C 1
ATOM 827 O O . GLU A 1 106 ? -43.078 -8.952 23.540 1.00 75.81 106 GLU A O 1
ATOM 832 N N . ARG A 1 107 ? -41.124 -9.855 22.910 1.00 69.75 107 ARG A N 1
ATOM 833 C CA . ARG A 1 107 ? -41.253 -11.072 23.731 1.00 69.75 107 ARG A CA 1
ATOM 834 C C . ARG A 1 107 ? -41.116 -10.800 25.227 1.00 69.75 107 ARG A C 1
ATOM 836 O O . ARG A 1 107 ? -41.757 -11.472 26.027 1.00 69.75 107 ARG A O 1
ATOM 843 N N . THR A 1 108 ? -40.247 -9.869 25.611 1.00 66.25 108 THR A N 1
ATOM 844 C CA . THR A 1 108 ? -40.011 -9.521 27.023 1.00 66.25 108 THR A CA 1
ATOM 845 C C . THR A 1 108 ? -40.968 -8.445 27.538 1.00 66.25 108 THR A C 1
ATOM 847 O O . THR A 1 108 ? -40.977 -8.178 28.736 1.00 66.25 108 THR A O 1
ATOM 850 N N . GLY A 1 109 ? -41.776 -7.831 26.661 1.00 53.59 109 GLY A N 1
ATOM 851 C CA . GLY A 1 109 ? -42.652 -6.705 27.000 1.00 53.59 109 GLY A CA 1
ATOM 852 C C . GLY A 1 109 ? -41.893 -5.410 27.315 1.00 53.59 109 GLY A C 1
ATOM 853 O O . GLY A 1 109 ? -42.477 -4.457 27.827 1.00 53.59 109 GLY A O 1
ATOM 854 N N . MET A 1 110 ? -40.590 -5.364 27.028 1.00 50.75 110 MET A N 1
ATOM 855 C CA . MET A 1 110 ? -39.713 -4.251 27.366 1.00 50.75 110 MET A CA 1
ATOM 856 C C . MET A 1 110 ? -39.786 -3.175 26.272 1.00 50.75 110 MET A C 1
ATOM 858 O O . MET A 1 110 ? -38.882 -3.031 25.452 1.00 50.75 110 MET A O 1
ATOM 862 N N . ILE A 1 111 ? -40.872 -2.395 26.264 1.00 50.59 111 ILE A N 1
ATOM 863 C CA . ILE A 1 111 ? -40.816 -1.023 25.744 1.00 50.59 111 ILE A CA 1
ATOM 864 C C . ILE A 1 111 ? -39.948 -0.263 26.744 1.00 50.59 111 ILE A C 1
ATOM 866 O O . ILE A 1 111 ? -40.323 -0.133 27.904 1.00 50.59 111 ILE A O 1
ATOM 870 N N . GLN A 1 112 ? -38.755 0.146 26.324 1.00 48.81 112 GLN A N 1
ATOM 871 C CA . GLN A 1 112 ? -37.745 0.802 27.153 1.00 48.81 112 GLN A CA 1
ATOM 872 C C . GLN A 1 112 ? -38.371 1.929 28.009 1.00 48.81 112 GLN A C 1
ATOM 874 O O . GLN A 1 112 ? -38.764 2.954 27.454 1.00 48.81 112 GLN A O 1
ATOM 879 N N . PRO A 1 113 ? -38.479 1.798 29.349 1.00 48.72 113 PRO A N 1
ATOM 880 C CA . PRO A 1 113 ? -38.758 2.940 30.201 1.00 48.72 113 PRO A CA 1
ATOM 881 C C . PRO A 1 113 ? -37.412 3.637 30.405 1.00 48.72 113 PRO A C 1
ATOM 883 O O . PRO A 1 113 ? -36.575 3.163 31.173 1.00 48.72 113 PRO A O 1
ATOM 886 N N . GLU A 1 114 ? -37.184 4.744 29.700 1.00 50.94 114 GLU A N 1
ATOM 887 C CA . GLU A 1 114 ? -35.927 5.520 29.662 1.00 50.94 114 GLU A CA 1
ATOM 888 C C . GLU A 1 114 ? -35.375 5.963 31.042 1.00 50.94 114 GLU A C 1
ATOM 890 O O . GLU A 1 114 ? -34.283 6.514 31.122 1.00 50.94 114 GLU A O 1
ATOM 895 N N . GLY A 1 115 ? -36.071 5.701 32.155 1.00 51.97 115 GLY A N 1
ATOM 896 C CA . GLY A 1 115 ? -35.697 6.182 33.488 1.00 51.97 115 GLY A CA 1
ATOM 897 C C . GLY A 1 115 ? -35.079 5.178 34.472 1.00 51.97 115 GLY A C 1
ATOM 898 O O . GLY A 1 115 ? -34.466 5.620 35.439 1.00 51.97 115 GLY A O 1
ATOM 899 N N . GLN A 1 116 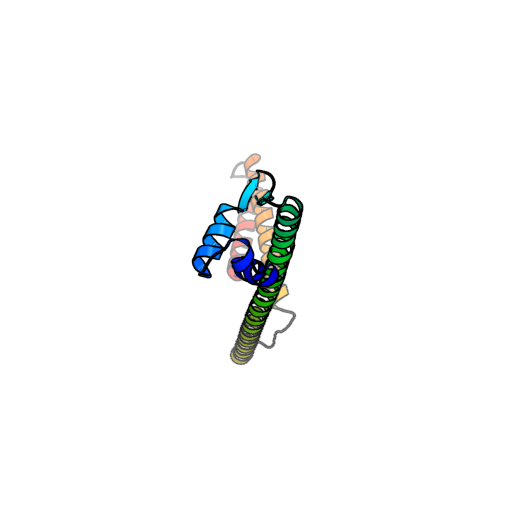? -35.226 3.855 34.305 1.00 47.75 116 GLN A N 1
ATOM 900 C CA . GLN A 1 116 ? -34.945 2.919 35.422 1.00 47.75 116 GLN A CA 1
ATOM 901 C C . GLN A 1 1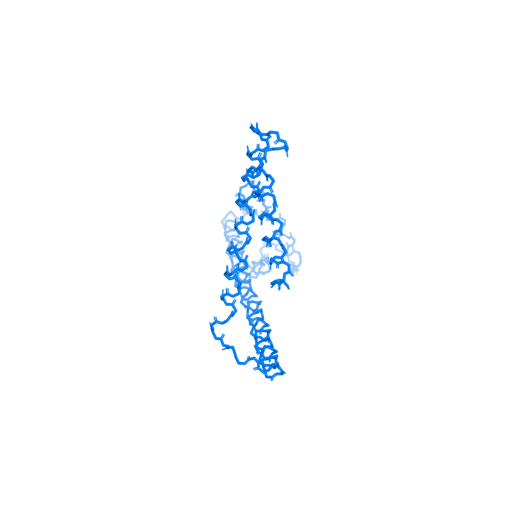16 ? -33.575 2.220 35.368 1.00 47.75 116 GLN A C 1
ATOM 903 O O . GLN A 1 116 ? -32.938 2.047 36.407 1.00 47.75 116 GLN A O 1
ATOM 908 N N . LEU A 1 117 ? -33.063 1.880 34.180 1.00 53.28 117 LEU A N 1
ATOM 909 C CA . LEU A 1 117 ? -31.748 1.231 34.039 1.00 53.28 117 LEU A CA 1
ATOM 910 C C . LEU A 1 117 ? -30.556 2.152 34.388 1.00 53.28 117 LEU A C 1
ATOM 912 O O . LEU A 1 117 ? -29.666 1.692 35.106 1.00 53.28 117 LEU A O 1
ATOM 916 N N . PRO A 1 118 ? -30.523 3.446 33.994 1.00 59.00 118 PRO A N 1
ATOM 917 C CA . PRO A 1 118 ? -29.431 4.343 34.387 1.00 59.00 118 PRO A CA 1
ATOM 918 C C . PRO A 1 118 ? -29.356 4.559 35.903 1.00 59.00 118 PRO A C 1
ATOM 920 O O . PRO A 1 118 ? -28.264 4.665 36.455 1.00 59.00 118 PRO A O 1
ATOM 923 N N . ALA A 1 119 ? -30.503 4.591 36.590 1.00 62.06 119 ALA A N 1
ATOM 924 C CA . ALA A 1 119 ? -30.568 4.805 38.034 1.00 62.06 119 ALA A CA 1
ATOM 925 C C . ALA A 1 119 ? -29.978 3.623 38.819 1.00 62.06 119 ALA A C 1
ATOM 927 O O . ALA A 1 119 ? -29.208 3.832 39.757 1.00 62.06 119 ALA A O 1
ATOM 928 N N . ILE A 1 120 ? -30.274 2.386 38.406 1.00 65.19 120 ILE A N 1
ATOM 929 C CA . ILE A 1 120 ? -29.720 1.178 39.036 1.00 65.19 120 ILE A CA 1
ATOM 930 C C . ILE A 1 120 ? -28.213 1.082 38.765 1.00 65.19 120 ILE A C 1
ATOM 932 O O . ILE A 1 120 ? -27.436 0.902 39.700 1.00 65.19 120 ILE A O 1
ATOM 936 N N . VAL A 1 121 ? -27.776 1.301 37.518 1.00 73.50 121 VAL A N 1
ATOM 937 C CA . VAL A 1 121 ? -26.346 1.289 37.156 1.00 73.50 121 VAL A CA 1
ATOM 938 C C . VAL A 1 121 ? -25.566 2.385 37.895 1.00 73.50 121 VAL A C 1
ATOM 940 O O . VAL A 1 121 ? -24.470 2.132 38.400 1.00 73.50 121 VAL A O 1
ATOM 943 N N . SER A 1 122 ? -26.136 3.587 38.024 1.00 75.31 122 SER A N 1
ATOM 944 C CA . SER A 1 122 ? -25.560 4.681 38.817 1.00 75.31 122 SER A CA 1
ATOM 945 C C . SER A 1 122 ? -25.440 4.302 40.297 1.00 75.31 122 SER A C 1
ATOM 947 O O . SER A 1 122 ? -24.377 4.470 40.894 1.00 75.31 122 SER A O 1
ATOM 949 N N . THR A 1 123 ? -26.483 3.687 40.864 1.00 78.06 123 THR A N 1
ATOM 950 C CA . THR A 1 123 ? -26.495 3.223 42.261 1.00 78.06 123 THR A CA 1
ATOM 951 C C . THR A 1 123 ? -25.422 2.159 42.511 1.00 78.06 123 THR A C 1
ATOM 953 O O . THR A 1 123 ? -24.670 2.263 43.480 1.00 78.06 123 THR A O 1
ATOM 956 N N . ILE A 1 124 ? -25.279 1.180 41.610 1.00 84.19 124 ILE A N 1
ATOM 957 C CA . ILE A 1 124 ? -24.229 0.148 41.680 1.00 84.19 124 ILE A CA 1
ATOM 958 C C . ILE A 1 124 ? -22.835 0.786 41.590 1.00 84.19 124 ILE A C 1
ATOM 960 O O . ILE A 1 124 ? -21.938 0.445 42.363 1.00 84.19 124 ILE A O 1
ATOM 964 N N . THR A 1 125 ? -22.649 1.750 40.684 1.00 85.00 125 THR A N 1
ATOM 965 C CA . THR A 1 125 ? -21.367 2.452 40.501 1.00 85.00 125 THR A CA 1
ATOM 966 C C . THR A 1 125 ? -20.990 3.260 41.746 1.00 85.00 125 THR A C 1
ATOM 968 O O . THR A 1 125 ? -19.852 3.185 42.215 1.00 85.00 125 THR A O 1
ATOM 971 N N . GLN A 1 126 ? -21.948 3.979 42.335 1.00 87.19 126 GLN A N 1
ATOM 972 C CA . GLN A 1 126 ? -21.749 4.752 43.562 1.00 87.19 126 GLN A CA 1
ATOM 973 C C . GLN A 1 126 ? -21.460 3.849 44.771 1.00 87.19 126 GLN A C 1
ATOM 975 O O . GLN A 1 126 ? -20.601 4.169 45.600 1.00 87.19 126 GLN A O 1
ATOM 980 N N . LEU A 1 127 ? -22.123 2.693 44.854 1.00 88.50 127 LEU A N 1
ATOM 981 C CA . LEU A 1 127 ? -21.885 1.713 45.909 1.00 88.50 127 LEU A CA 1
ATOM 982 C C . LEU A 1 127 ? -20.474 1.113 45.812 1.00 88.50 127 LEU A C 1
ATOM 984 O O . LEU A 1 127 ? -19.754 1.081 46.811 1.00 88.50 127 LEU A O 1
ATOM 988 N N . ARG A 1 128 ? -20.026 0.740 44.604 1.00 89.06 128 ARG A N 1
ATOM 989 C CA . ARG A 1 128 ? -18.649 0.269 44.357 1.00 89.06 128 ARG A CA 1
ATOM 990 C C . ARG A 1 128 ? -17.600 1.326 44.706 1.00 89.06 128 ARG A C 1
ATOM 992 O O . ARG A 1 128 ? -16.604 0.998 45.347 1.00 89.06 128 ARG A O 1
ATOM 999 N N . ALA A 1 129 ? -17.835 2.590 44.351 1.00 90.75 129 ALA A N 1
ATOM 1000 C CA . ALA A 1 129 ? -16.940 3.691 44.714 1.00 90.75 129 ALA A CA 1
ATOM 1001 C C . ALA A 1 129 ? -16.830 3.870 46.241 1.00 90.75 129 ALA A C 1
ATOM 1003 O O . ALA A 1 129 ? -15.737 4.073 46.770 1.00 90.75 129 ALA A O 1
ATOM 1004 N N . THR A 1 130 ? -17.947 3.733 46.962 1.00 90.12 130 THR A N 1
ATOM 1005 C CA . THR A 1 130 ? -17.980 3.825 48.432 1.00 90.12 130 THR A CA 1
ATOM 1006 C C . THR A 1 130 ? -17.232 2.661 49.089 1.00 90.12 130 THR A C 1
ATOM 1008 O O . THR A 1 130 ? -16.473 2.877 50.034 1.00 90.12 130 THR A O 1
ATOM 1011 N N . ILE A 1 131 ? -17.394 1.440 48.567 1.00 92.69 131 ILE A N 1
ATOM 1012 C CA . ILE A 1 131 ? 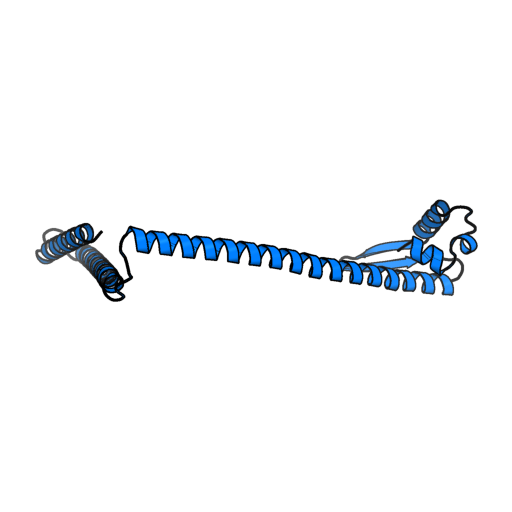-16.652 0.246 49.006 1.00 92.69 131 ILE A CA 1
ATOM 1013 C C . ILE A 1 131 ? -15.146 0.467 48.840 1.00 92.69 131 ILE A C 1
ATOM 1015 O O . ILE A 1 131 ? -14.405 0.315 49.809 1.00 92.69 131 ILE A O 1
ATOM 1019 N N . ALA A 1 132 ? -14.701 0.909 47.661 1.00 91.88 132 ALA A N 1
ATOM 1020 C CA . ALA A 1 132 ? -13.285 1.163 47.394 1.00 91.88 132 ALA A CA 1
ATOM 1021 C C . ALA A 1 132 ? -12.698 2.229 48.338 1.00 91.88 132 ALA A C 1
ATOM 1023 O O . ALA A 1 132 ? -11.611 2.052 48.889 1.00 91.88 132 ALA A O 1
ATOM 1024 N N . ALA A 1 133 ? -13.433 3.316 48.597 1.00 91.38 133 ALA A N 1
ATOM 1025 C CA . ALA A 1 133 ? -13.005 4.344 49.545 1.00 91.38 133 ALA A CA 1
ATOM 1026 C C . ALA A 1 133 ? -12.858 3.792 50.977 1.00 91.38 133 ALA A C 1
ATOM 1028 O O . ALA A 1 133 ? -11.893 4.115 51.672 1.00 91.38 133 ALA A O 1
ATOM 1029 N N . LYS A 1 134 ? -13.785 2.930 51.416 1.00 89.94 134 LYS A N 1
ATOM 1030 C CA . LYS A 1 134 ? -13.742 2.277 52.735 1.00 89.94 134 LYS A CA 1
ATOM 1031 C C . LYS A 1 134 ? -12.620 1.245 52.849 1.00 89.94 134 LYS A C 1
ATOM 1033 O O . LYS A 1 134 ? -12.019 1.130 53.913 1.00 89.94 134 LYS A O 1
ATOM 1038 N N . GLU A 1 135 ? -12.297 0.538 51.770 1.00 89.62 135 GLU A N 1
ATOM 1039 C CA . GLU A 1 135 ? -11.148 -0.374 51.707 1.00 89.62 135 GLU A CA 1
ATOM 1040 C C . GLU A 1 135 ? -9.823 0.379 51.861 1.00 89.62 135 GLU A C 1
ATOM 1042 O O . GLU A 1 135 ? -8.997 -0.005 52.689 1.00 89.62 135 GLU A O 1
ATOM 1047 N N . VAL A 1 136 ? -9.654 1.501 51.150 1.00 90.88 136 VAL A N 1
ATOM 1048 C CA . VAL A 1 136 ? -8.485 2.383 51.312 1.00 90.88 136 VAL A CA 1
ATOM 1049 C C . VAL A 1 136 ? -8.424 2.954 52.732 1.00 90.88 136 VAL A C 1
ATOM 1051 O O . VAL A 1 136 ? -7.357 2.981 53.349 1.00 90.88 136 VAL A O 1
ATOM 1054 N N . GLN A 1 137 ? -9.563 3.368 53.295 1.00 86.00 137 GLN A N 1
ATOM 1055 C CA . GLN A 1 137 ? -9.632 3.846 54.676 1.00 86.00 137 GLN A CA 1
ATOM 1056 C C . GLN A 1 137 ? -9.187 2.760 55.669 1.00 86.00 137 GLN A C 1
ATOM 1058 O O . GLN A 1 137 ? -8.375 3.038 56.544 1.00 86.00 137 GLN A O 1
ATOM 1063 N N . LEU A 1 138 ? -9.648 1.516 55.524 1.00 86.56 138 LEU A N 1
ATOM 1064 C CA . LEU A 1 138 ? -9.203 0.414 56.382 1.00 86.56 138 LEU A CA 1
ATOM 1065 C C . LEU A 1 138 ? -7.710 0.137 56.237 1.00 86.56 138 LEU A C 1
ATOM 1067 O O . LEU A 1 138 ? -7.044 -0.091 57.243 1.00 86.56 138 LEU A O 1
ATOM 1071 N N . GLU A 1 139 ? -7.176 0.178 55.019 1.00 85.00 139 GLU A N 1
ATOM 1072 C CA . GLU A 1 139 ? -5.758 -0.089 54.778 1.00 85.00 139 GLU A CA 1
ATOM 1073 C C . GLU A 1 139 ? -4.856 0.991 55.394 1.00 85.00 139 GLU A C 1
ATOM 1075 O O . GLU A 1 139 ? -3.879 0.674 56.070 1.00 85.00 139 GLU A O 1
ATOM 1080 N N . THR A 1 140 ? -5.240 2.266 55.282 1.00 83.56 140 THR A N 1
ATOM 1081 C CA . THR A 1 140 ? -4.548 3.367 55.981 1.00 83.56 140 THR A CA 1
ATOM 1082 C C . THR A 1 140 ? -4.720 3.297 57.500 1.00 83.56 140 THR A C 1
ATOM 1084 O O . THR A 1 140 ? -3.825 3.673 58.251 1.00 83.56 140 THR A O 1
ATOM 1087 N N . MET A 1 141 ? -5.840 2.774 58.001 1.00 82.25 141 MET A N 1
ATOM 1088 C CA . MET A 1 141 ? -6.002 2.539 59.436 1.00 82.25 141 MET A CA 1
ATOM 1089 C C . MET A 1 141 ? -5.103 1.402 59.922 1.00 82.25 141 MET A C 1
ATOM 1091 O O . MET A 1 141 ? -4.539 1.534 61.001 1.00 82.25 141 MET A O 1
ATOM 1095 N N . LYS A 1 142 ? -4.883 0.335 59.141 1.00 75.81 142 LYS A N 1
ATOM 1096 C CA . LYS A 1 142 ? -3.930 -0.729 59.514 1.00 75.81 142 LYS A CA 1
ATOM 1097 C C . LYS A 1 142 ? -2.494 -0.227 59.638 1.00 75.81 142 LYS A C 1
ATOM 1099 O O . LYS A 1 142 ? -1.741 -0.785 60.430 1.00 75.81 142 LYS A O 1
ATOM 1104 N N . SER A 1 143 ? -2.104 0.808 58.888 1.00 73.88 143 SER A N 1
ATOM 1105 C CA . SER A 1 143 ? -0.742 1.349 58.975 1.00 73.88 143 SER A CA 1
ATOM 1106 C C . SER A 1 143 ? -0.481 2.156 60.252 1.00 73.88 143 SER A C 1
ATOM 1108 O O . SER A 1 143 ? 0.679 2.335 60.611 1.00 73.88 143 SER A O 1
ATOM 1110 N N . PHE A 1 144 ? -1.522 2.624 60.956 1.00 68.06 144 PHE A N 1
ATOM 1111 C CA . PHE A 1 144 ? -1.375 3.471 62.154 1.00 68.06 144 PHE A CA 1
ATOM 1112 C C . PHE A 1 144 ? -2.160 2.994 63.390 1.00 68.06 144 PHE A C 1
ATOM 1114 O O . PHE A 1 144 ? -1.944 3.513 64.484 1.00 68.06 144 PHE A O 1
ATOM 1121 N N . ALA A 1 145 ? -3.060 2.020 63.255 1.00 61.06 145 ALA A N 1
ATOM 1122 C CA . ALA A 1 145 ? -3.894 1.491 64.328 1.00 61.06 145 ALA A CA 1
ATOM 1123 C C . ALA A 1 145 ? -3.800 -0.039 64.412 1.00 61.06 145 ALA A C 1
ATOM 1125 O O . ALA A 1 145 ? -3.791 -0.745 63.407 1.00 61.06 145 ALA A O 1
ATOM 1126 N N . THR A 1 146 ? -3.772 -0.563 65.638 1.00 64.81 146 THR A N 1
ATOM 1127 C CA . THR A 1 146 ? -3.873 -2.002 65.902 1.00 64.81 146 THR A CA 1
ATOM 1128 C C . THR A 1 146 ? -5.284 -2.517 65.598 1.00 64.81 146 THR A C 1
ATOM 1130 O O . THR A 1 146 ? -6.263 -1.769 65.642 1.00 64.81 146 THR A O 1
ATOM 1133 N N . ALA A 1 147 ? -5.408 -3.821 65.329 1.00 62.72 147 ALA A N 1
ATOM 1134 C CA . ALA A 1 147 ? -6.667 -4.483 64.964 1.00 62.72 147 ALA A CA 1
ATOM 1135 C C . ALA A 1 147 ? -7.795 -4.362 66.018 1.00 62.72 147 ALA A C 1
ATOM 1137 O O . ALA A 1 147 ? -8.943 -4.690 65.730 1.00 62.72 147 ALA A O 1
ATOM 1138 N N . GLN A 1 148 ? -7.488 -3.887 67.230 1.00 64.56 148 GLN A N 1
ATOM 1139 C CA . GLN A 1 148 ? -8.436 -3.654 68.324 1.00 64.56 148 GLN A CA 1
ATOM 1140 C C . GLN A 1 148 ? -8.980 -2.215 68.380 1.00 64.56 148 GLN A C 1
ATOM 1142 O O . GLN A 1 148 ? -9.728 -1.884 69.298 1.00 64.56 148 GLN A O 1
ATOM 1147 N N . ASN A 1 149 ? -8.629 -1.340 67.431 1.00 78.12 149 ASN A N 1
ATOM 1148 C CA . ASN A 1 149 ? -9.154 0.023 67.408 1.00 78.12 149 ASN A CA 1
ATOM 1149 C C . ASN A 1 149 ? -10.679 0.016 67.130 1.00 78.12 149 ASN A C 1
ATOM 1151 O O . ASN A 1 149 ? -11.103 -0.483 66.083 1.00 78.12 149 ASN A O 1
ATOM 1155 N N . PRO A 1 150 ? -11.522 0.609 68.002 1.00 79.62 150 PRO A N 1
ATOM 1156 C CA . PRO A 1 150 ? -12.973 0.665 67.799 1.00 79.62 150 PRO A CA 1
ATOM 1157 C C . PRO A 1 150 ? -13.393 1.283 66.457 1.00 79.62 150 PRO A C 1
ATOM 1159 O O . PRO A 1 150 ? -14.377 0.858 65.853 1.00 79.62 150 PRO A O 1
ATOM 1162 N N . ALA A 1 151 ? -12.629 2.255 65.950 1.00 77.62 151 ALA A N 1
ATOM 1163 C CA . ALA A 1 151 ? -12.890 2.878 64.656 1.00 77.62 151 ALA A CA 1
ATOM 1164 C C . ALA A 1 151 ? -12.583 1.934 63.478 1.00 77.62 151 ALA A C 1
ATOM 1166 O O . ALA A 1 151 ? -13.267 1.986 62.454 1.00 77.62 151 ALA A O 1
ATOM 1167 N N . TYR A 1 152 ? -11.594 1.046 63.626 1.00 83.69 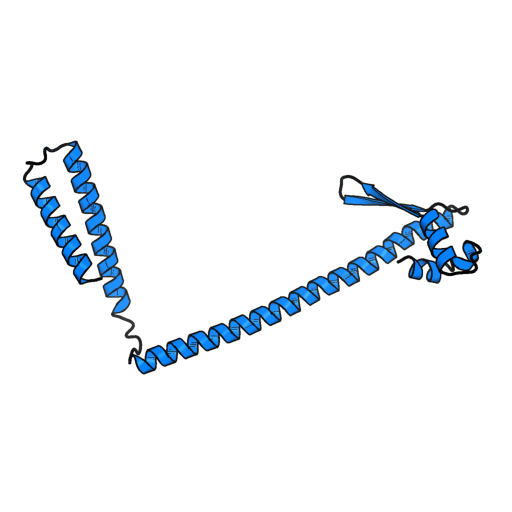152 TYR A N 1
ATOM 1168 C CA . TYR A 1 152 ? -11.270 0.022 62.631 1.00 83.69 152 TYR A CA 1
ATOM 1169 C C . TYR A 1 152 ? -12.394 -1.018 62.536 1.00 83.69 152 TYR A C 1
ATOM 1171 O O . TYR A 1 152 ? -12.904 -1.273 61.447 1.00 83.69 152 TYR A O 1
ATOM 1179 N N . LEU A 1 153 ? -12.857 -1.533 63.681 1.00 82.94 153 LEU A N 1
ATOM 1180 C CA . LEU A 1 153 ? -13.973 -2.488 63.744 1.00 82.94 153 LEU A CA 1
ATOM 1181 C C . LEU A 1 153 ? -15.265 -1.906 63.158 1.00 82.94 153 LEU A C 1
ATOM 1183 O O . LEU A 1 153 ? -15.952 -2.574 62.387 1.00 82.94 153 LEU A O 1
ATOM 1187 N N . LYS A 1 154 ? -15.566 -0.638 63.464 1.00 86.25 154 LYS A N 1
ATOM 1188 C CA . LYS A 1 154 ? -16.717 0.066 62.889 1.00 86.25 154 LYS A CA 1
ATOM 1189 C C . LYS A 1 154 ? -16.619 0.164 61.363 1.00 86.25 154 LYS A C 1
ATOM 1191 O O . LYS A 1 154 ? -17.567 -0.176 60.664 1.00 86.25 154 LYS A O 1
ATOM 1196 N N . THR A 1 155 ? -15.465 0.579 60.840 1.00 85.44 155 THR A N 1
ATOM 1197 C CA . THR A 1 155 ? -15.254 0.721 59.387 1.00 85.44 155 THR A CA 1
ATOM 1198 C C . THR A 1 155 ? -15.306 -0.639 58.677 1.00 85.44 155 THR A C 1
ATOM 1200 O O . THR A 1 155 ? -15.817 -0.739 57.563 1.00 85.44 155 THR A O 1
ATOM 1203 N N . GLN A 1 156 ? -14.847 -1.707 59.335 1.00 87.00 156 GLN A N 1
ATOM 1204 C CA . GLN A 1 156 ? -14.941 -3.078 58.832 1.00 87.00 156 GLN A CA 1
ATOM 1205 C C . GLN A 1 156 ? -16.395 -3.565 58.740 1.00 87.00 156 GLN A C 1
ATOM 1207 O O . GLN A 1 156 ? -16.774 -4.152 57.727 1.00 87.00 156 GLN A O 1
ATOM 1212 N N . GLN A 1 157 ? -17.217 -3.291 59.757 1.00 89.94 157 GLN A N 1
ATOM 1213 C CA . GLN A 1 157 ? -18.649 -3.611 59.739 1.00 89.94 157 GLN A CA 1
ATOM 1214 C C . GLN A 1 157 ? -19.402 -2.814 58.665 1.00 89.94 157 GLN A C 1
ATOM 1216 O O . GLN A 1 157 ? -20.218 -3.380 57.940 1.00 89.94 157 GLN A O 1
ATOM 1221 N N . GLU A 1 158 ? -19.096 -1.521 58.515 1.00 88.88 158 GLU A N 1
ATOM 1222 C CA . GLU A 1 158 ? -19.657 -0.685 57.446 1.00 88.88 158 GLU A CA 1
ATOM 1223 C C . GLU A 1 158 ? -19.314 -1.247 56.058 1.00 88.88 158 GLU A C 1
ATOM 1225 O O . GLU A 1 158 ? -20.196 -1.377 55.210 1.00 88.88 158 GLU A O 1
ATOM 1230 N N . LEU A 1 159 ? -18.055 -1.641 55.833 1.00 91.75 159 LEU A N 1
ATOM 1231 C CA . LEU A 1 159 ? -17.622 -2.253 54.575 1.00 91.75 159 LEU A CA 1
ATOM 1232 C C . LEU A 1 159 ? -18.364 -3.567 54.288 1.00 91.75 159 LEU A C 1
ATOM 1234 O O . LEU A 1 159 ? -18.766 -3.808 53.149 1.00 91.75 159 LEU A O 1
ATOM 1238 N N . GLN A 1 160 ? -18.559 -4.409 55.305 1.00 91.44 160 GLN A N 1
ATOM 1239 C CA . GLN A 1 160 ? -19.306 -5.655 55.156 1.00 91.44 160 GLN A CA 1
ATOM 1240 C C . GLN A 1 160 ? -20.760 -5.388 54.740 1.00 91.44 160 GLN A C 1
ATOM 1242 O O . GLN A 1 160 ? -21.228 -5.981 53.770 1.00 91.44 160 GLN A O 1
ATOM 1247 N N . GLY A 1 161 ? -21.443 -4.449 55.401 1.00 91.19 161 GLY A N 1
ATOM 1248 C CA . GLY A 1 161 ? -22.818 -4.084 55.051 1.00 91.19 161 GLY A CA 1
ATOM 1249 C C . GLY A 1 161 ? -22.952 -3.543 53.623 1.00 91.19 161 GLY A C 1
ATOM 1250 O O . GLY A 1 161 ? -23.886 -3.909 52.910 1.00 91.19 161 GLY A O 1
ATOM 1251 N N . LEU A 1 162 ? -21.994 -2.729 53.166 1.00 90.69 162 LEU A N 1
ATOM 1252 C CA . LEU A 1 162 ? -21.976 -2.213 51.790 1.00 90.69 162 LEU A CA 1
ATOM 1253 C C . LEU A 1 162 ? -21.763 -3.329 50.755 1.00 90.69 162 LEU A C 1
ATOM 1255 O O . LEU A 1 162 ? -22.410 -3.325 49.708 1.00 90.69 162 LEU A O 1
ATOM 1259 N N . ARG A 1 163 ? -20.897 -4.309 51.046 1.00 89.25 163 ARG A N 1
ATOM 1260 C CA . ARG A 1 163 ? -20.693 -5.483 50.180 1.00 89.25 163 ARG A CA 1
ATOM 1261 C C . ARG A 1 163 ? -21.944 -6.357 50.101 1.00 89.25 163 ARG A C 1
ATOM 1263 O O . ARG A 1 163 ? -22.311 -6.776 49.010 1.00 89.25 163 ARG A O 1
ATOM 1270 N N . GLU A 1 164 ? -22.629 -6.575 51.222 1.00 90.81 164 GLU A N 1
ATOM 1271 C CA . GLU A 1 164 ? -23.900 -7.312 51.250 1.00 90.81 164 GLU A CA 1
ATOM 1272 C C . GLU A 1 164 ? -25.002 -6.592 50.456 1.00 90.81 164 GLU A C 1
ATOM 1274 O O . GLU A 1 164 ? -25.796 -7.230 49.764 1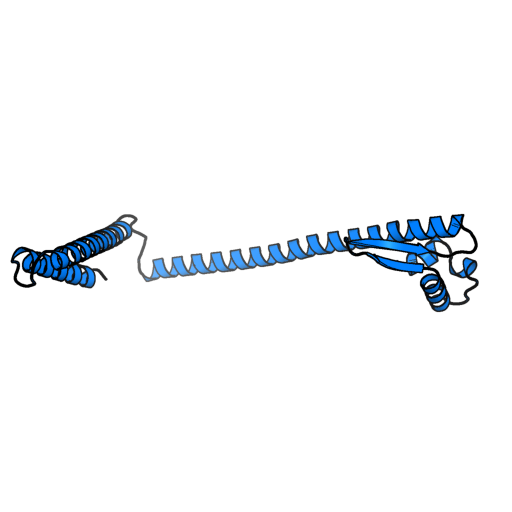.00 90.81 164 GLU A O 1
ATOM 1279 N N . GLN A 1 165 ? -25.050 -5.258 50.512 1.00 84.50 165 GLN A N 1
ATOM 1280 C CA . GLN A 1 165 ? -25.960 -4.467 49.678 1.00 84.50 165 GLN A CA 1
ATOM 1281 C C . GLN A 1 165 ? -25.629 -4.589 48.189 1.00 84.50 165 GLN A C 1
ATOM 1283 O O . GLN A 1 165 ? -26.550 -4.716 47.387 1.00 84.50 165 GLN A O 1
ATOM 1288 N N . LEU A 1 166 ? -24.345 -4.612 47.819 1.00 86.00 166 LEU A N 1
ATOM 1289 C CA . LEU A 1 166 ? -23.926 -4.788 46.427 1.00 86.00 166 LEU A CA 1
ATOM 1290 C C . LEU A 1 166 ? -24.368 -6.156 45.893 1.00 86.00 166 LEU A C 1
ATOM 1292 O O . LEU A 1 166 ? -24.963 -6.222 44.826 1.00 86.00 166 LEU A O 1
ATOM 1296 N N . THR A 1 167 ? -24.199 -7.220 46.682 1.00 84.31 167 THR A N 1
ATOM 1297 C CA . THR A 1 167 ? -24.642 -8.575 46.300 1.00 84.31 167 THR A CA 1
ATOM 1298 C C . THR A 1 167 ? -26.158 -8.745 46.194 1.00 84.31 167 THR A C 1
ATOM 1300 O O . THR A 1 167 ? -26.611 -9.739 45.647 1.00 84.31 167 THR A O 1
ATOM 1303 N N . LYS A 1 168 ? -26.953 -7.820 46.748 1.00 81.00 168 LYS A N 1
ATOM 1304 C CA . LYS A 1 168 ? -28.419 -7.816 46.596 1.00 81.00 168 LYS A CA 1
ATOM 1305 C C . LYS A 1 168 ? -28.882 -7.064 45.343 1.00 81.00 168 LYS A C 1
ATOM 1307 O O . LYS A 1 168 ? -30.062 -7.146 45.013 1.00 81.00 168 LYS A O 1
ATOM 1312 N N . LEU A 1 169 ? -27.996 -6.271 44.737 1.00 71.88 169 LEU A N 1
ATOM 1313 C CA . LEU A 1 169 ? -28.262 -5.448 43.554 1.00 71.88 169 LEU A CA 1
ATOM 1314 C C . LEU A 1 169 ? -27.684 -6.051 42.262 1.00 71.88 169 LEU A C 1
ATOM 1316 O O . LEU A 1 169 ? -28.131 -5.649 41.188 1.00 71.88 169 LEU A O 1
ATOM 1320 N N . ASP A 1 170 ? -26.707 -6.958 42.377 1.00 61.97 170 ASP A N 1
ATOM 1321 C CA . ASP A 1 170 ? -26.246 -7.863 41.310 1.00 61.97 170 ASP A CA 1
ATOM 1322 C C . ASP A 1 170 ? -27.235 -9.035 41.120 1.00 61.97 170 ASP A C 1
ATOM 1324 O O . ASP A 1 170 ? -27.448 -9.438 39.952 1.00 61.97 170 ASP A O 1
#

pLDDT: mean 84.11, std 12.14, range [47.75, 95.75]

Foldseek 3Di:
DQVVLCVVVVQCVVVVNPDPVVSSVVQVVQWDWDQDPPRDIDIFGDDPDPVVRVVSSVVVVVVVVVVVVVVVVVVVVVVVVVVVVVVVVVVVVVVVVVVVVVVVCVVVVCPDPVPDVVVLVVVLVVLVVVLVVLVVVLVVCVVPHDPPDPVNVVSVVVSVVSVVVSVVSD

Radius of gyration: 39.44 Å; chains: 1; bounding box: 67×23×107 Å

Sequence (170 aa):
VADRLIARFKLQAHYHQDSMDGTRQSLQATSSFVSGTEGLITISVDDQNPQFAATLANAYVEELETVNRSLAVSDASNRRLFFEQQLKDAKTQLTAAETDLRKTQERTGMIQPEGQLPAIVSTITQLRATIAAKEVQLETMKSFATAQNPAYLKTQQELQGLREQLTKLD

Secondary structure (DSSP, 8-state):
-HHHHHHHHTHHHHTT-SSHHHHHHHHHHTEEEEE-TTSPEEEEE--SSHHHHHHHHHHHHHHHHHHHHHHHHHHHHHHHHHHHHHHHHHHHHHHHHHHHHHHHHHHHT----TTTHHHHHHHHHHHHHHHHHHHHHHHHHHHHS-TT-HHHHHHHHHHHHHHHHHHTT-